Protein AF-A0A522UR89-F1 (afdb_monomer)

Nearest PDB structures (foldseek):
  9ceo-assembly1_B  TM=4.345E-01  e=8.120E-01  Caulobacter vibrioides NA1000
  9cef-assembly1_A  TM=4.297E-01  e=8.120E-01  Caulobacter vibrioides NA1000
  8vsu-assembly1_A  TM=3.751E-01  e=3.742E+00  Homo sapiens
  3beh-assembly1_D  TM=2.964E-01  e=3.072E+00  Mesorhizobium loti
  6sxc-assembly1_A  TM=3.047E-01  e=4.130E+00  Magnetococcus marinus MC-1

Foldseek 3Di:
DFLVPDDLVRLQVCQVPPVLVLLVLLVVLLVVLPDPPDDPVVNVVSVLSNLVSLQLLVCQLVNDPDDDRPRHHLLSQAPGSVQSVVQRDDDDPLCVCSNPPSCDPRVDPDPCVVVQDPVNPDRPSVVSSVVSLVRLLSSLCRGDPSNNPDSSVVSVVD

Sequence (158 aa):
MPRGKLTEEQVRAFAEEHLNYEYQMLLATAVELSNPGLVQHIKNSLLESFTIHLRALIDFIWEAQKLREDDAVASDFFSSPDKWFQVQPNFPAALEPARSRTGKEVAHLTYTRLDVTADAKRWHIVDMANALTAALVVFAKNADPACLGDALAALKKA

Mean predicted aligned error: 4.57 Å

Solvent-accessible surface area (backbone atoms only — not comparable to full-atom values): 8993 Å² total; per-residue (Å²): 110,57,58,97,71,68,50,58,66,55,46,13,53,44,26,58,54,53,56,43,48,38,54,50,48,28,51,53,30,45,57,57,70,67,46,88,84,59,53,69,69,61,47,47,54,38,50,51,52,25,40,50,30,49,37,54,53,48,33,21,68,71,50,46,97,76,74,55,62,62,58,75,43,55,40,75,37,34,101,44,50,68,63,42,70,74,66,58,74,79,86,57,76,70,45,51,58,49,73,63,37,35,57,45,73,64,75,36,97,45,79,70,64,78,74,60,47,81,75,71,67,62,75,62,53,66,60,33,53,51,57,52,49,54,50,50,28,53,46,41,64,70,37,41,78,78,23,35,36,71,76,48,49,53,36,52,79,105

Radius of gyration: 16.43 Å; Cα contacts (8 Å, |Δi|>4): 165; chains: 1; bounding box: 42×28×46 Å

Structure (mmCIF, N/CA/C/O backbone):
data_AF-A0A522UR89-F1
#
_entry.id   AF-A0A522UR89-F1
#
loop_
_atom_site.group_PDB
_atom_site.id
_atom_site.type_symbol
_atom_site.label_atom_id
_atom_site.label_alt_id
_atom_site.label_comp_id
_atom_site.label_asym_id
_atom_site.label_entity_id
_atom_site.label_seq_id
_atom_site.pdbx_PDB_ins_code
_atom_site.Cartn_x
_atom_site.Cartn_y
_atom_site.Cartn_z
_atom_site.occupancy
_atom_site.B_iso_or_equiv
_atom_site.auth_seq_id
_atom_site.auth_comp_id
_atom_site.auth_asym_id
_atom_site.auth_atom_id
_atom_site.pdbx_PDB_model_num
ATOM 1 N N . MET A 1 1 ? 4.165 8.050 18.692 1.00 60.88 1 MET A N 1
ATOM 2 C CA . MET A 1 1 ? 3.298 7.872 19.886 1.00 60.88 1 MET A CA 1
ATOM 3 C C . MET A 1 1 ? 2.906 6.405 19.943 1.00 60.88 1 MET A C 1
ATOM 5 O O . MET A 1 1 ? 2.745 5.849 18.867 1.00 60.88 1 MET A O 1
ATOM 9 N N . PRO A 1 2 ? 2.763 5.775 21.120 1.00 74.00 2 PRO A N 1
ATOM 10 C CA . PRO A 1 2 ? 2.379 4.365 21.187 1.00 74.00 2 PRO A CA 1
ATOM 11 C C . PRO A 1 2 ? 0.957 4.136 20.645 1.00 74.00 2 PRO A C 1
ATOM 13 O O . PRO A 1 2 ? 0.051 4.885 21.022 1.00 74.00 2 PRO A O 1
ATOM 16 N N . ARG A 1 3 ? 0.755 3.092 19.827 1.00 74.69 3 ARG A N 1
ATOM 17 C CA . ARG A 1 3 ? -0.524 2.711 19.185 1.00 74.69 3 ARG A CA 1
ATOM 18 C C . ARG A 1 3 ? -1.734 2.751 20.123 1.00 74.69 3 ARG A C 1
ATOM 20 O O . ARG A 1 3 ? -2.757 3.337 19.795 1.00 74.69 3 ARG A O 1
ATOM 27 N N . GLY A 1 4 ? -1.612 2.194 21.331 1.00 69.69 4 GLY A N 1
ATOM 28 C CA . GLY A 1 4 ? -2.723 2.035 22.286 1.00 69.69 4 GLY A CA 1
ATOM 29 C C . GLY A 1 4 ? -3.266 3.322 22.928 1.00 69.69 4 GLY A C 1
ATOM 30 O O . GLY A 1 4 ? -3.976 3.240 23.927 1.00 69.69 4 GLY A O 1
ATOM 31 N N . LYS A 1 5 ? -2.891 4.504 22.426 1.00 78.06 5 LYS A N 1
ATOM 32 C CA . LYS A 1 5 ? -3.315 5.812 22.955 1.00 78.06 5 LYS A CA 1
ATOM 33 C C . LYS A 1 5 ? -3.886 6.751 21.888 1.00 78.06 5 LYS A C 1
ATOM 35 O O . LYS A 1 5 ? -4.137 7.911 22.209 1.00 78.06 5 LYS A O 1
ATOM 40 N N . LEU A 1 6 ? -4.038 6.294 20.644 1.00 89.62 6 LEU A N 1
ATOM 41 C CA . LEU A 1 6 ? -4.477 7.148 19.542 1.00 89.62 6 LEU A CA 1
ATOM 42 C C . LEU A 1 6 ? -5.992 7.389 19.585 1.00 89.62 6 LEU A C 1
ATOM 44 O O . LEU A 1 6 ? -6.769 6.470 19.838 1.00 89.62 6 LEU A O 1
ATOM 48 N N . THR A 1 7 ? -6.409 8.628 19.331 1.00 93.31 7 THR A N 1
ATOM 49 C CA . THR A 1 7 ? -7.821 8.982 19.122 1.00 93.31 7 THR A CA 1
ATOM 50 C C . THR A 1 7 ? -8.227 8.761 17.664 1.00 93.31 7 THR A C 1
ATOM 52 O O . THR A 1 7 ? -7.379 8.774 16.773 1.00 93.31 7 THR A O 1
ATOM 55 N N . GLU A 1 8 ? -9.531 8.638 17.396 1.00 93.69 8 GLU A N 1
ATOM 56 C CA . GLU A 1 8 ? -10.073 8.564 16.026 1.00 93.69 8 GLU A CA 1
ATOM 57 C C . GLU A 1 8 ? -9.577 9.723 15.146 1.00 93.69 8 GLU A C 1
ATOM 59 O O . GLU A 1 8 ? -9.216 9.531 13.990 1.00 93.69 8 GLU A O 1
ATOM 64 N N . GLU A 1 9 ? -9.484 10.929 15.714 1.00 94.31 9 GLU A N 1
ATOM 65 C CA . GLU A 1 9 ? -8.978 12.111 15.018 1.00 94.31 9 GLU A CA 1
ATOM 66 C C . GLU A 1 9 ? -7.499 11.978 14.632 1.00 94.31 9 GLU A C 1
ATOM 68 O O . GLU A 1 9 ? -7.126 12.350 13.522 1.00 94.31 9 GLU A O 1
ATOM 73 N N . GLN A 1 10 ? -6.665 11.415 15.511 1.00 94.75 10 GLN A N 1
ATOM 74 C CA . GLN A 1 10 ? -5.249 11.177 15.217 1.00 94.75 10 GLN A CA 1
ATOM 75 C C . GLN A 1 10 ? -5.067 10.092 14.156 1.00 94.75 10 GLN A C 1
ATOM 77 O O . GLN A 1 10 ? -4.234 10.251 13.263 1.00 94.75 10 GLN A O 1
ATOM 82 N N . VAL A 1 11 ? -5.855 9.014 14.229 1.00 95.06 11 VAL A N 1
ATOM 83 C CA . VAL A 1 11 ? -5.848 7.952 13.212 1.00 95.06 11 VAL A CA 1
ATOM 84 C C . VAL A 1 11 ? -6.287 8.519 11.861 1.00 95.06 11 VAL A C 1
ATOM 86 O O . VAL A 1 11 ? -5.610 8.292 10.860 1.00 95.06 11 VAL A O 1
ATOM 89 N N . ARG A 1 12 ? -7.345 9.339 11.832 1.00 95.94 12 ARG A N 1
ATOM 90 C CA . ARG A 1 12 ? -7.798 10.028 10.617 1.00 95.94 12 ARG A CA 1
ATOM 91 C C . ARG A 1 12 ? -6.742 10.966 10.041 1.00 95.94 12 ARG A C 1
ATOM 93 O O . ARG A 1 12 ? -6.484 10.900 8.846 1.00 95.94 12 ARG A O 1
ATOM 100 N N . ALA A 1 13 ? -6.112 11.799 10.868 1.00 95.69 13 ALA A N 1
ATOM 101 C CA . ALA A 1 13 ? -5.059 12.705 10.409 1.00 95.69 13 ALA A CA 1
ATOM 102 C C . ALA A 1 13 ? -3.877 11.930 9.796 1.00 95.69 13 ALA A C 1
ATOM 104 O O . ALA A 1 13 ? -3.391 12.281 8.722 1.00 95.69 13 ALA A O 1
ATOM 105 N N . PHE A 1 14 ? -3.471 10.818 10.424 1.00 95.56 14 PHE A N 1
ATOM 106 C CA . PHE A 1 14 ? -2.466 9.917 9.856 1.00 95.56 14 PHE A CA 1
ATOM 107 C C . PHE A 1 14 ? -2.915 9.328 8.509 1.00 95.56 14 PHE A C 1
ATOM 109 O O . PHE A 1 14 ? -2.112 9.217 7.582 1.00 95.56 14 PHE A O 1
ATOM 116 N N . ALA A 1 15 ? -4.192 8.959 8.387 1.00 95.81 15 ALA A N 1
ATOM 117 C CA . ALA A 1 15 ? -4.765 8.416 7.161 1.00 95.81 15 ALA A CA 1
ATOM 118 C C . ALA A 1 15 ? -4.702 9.412 5.994 1.00 95.81 15 ALA A C 1
ATOM 120 O O . ALA A 1 15 ? -4.279 9.062 4.890 1.00 95.81 15 ALA A O 1
ATOM 121 N N . GLU A 1 16 ? -5.133 10.646 6.259 1.00 95.12 16 GLU A N 1
ATOM 122 C CA . GLU A 1 16 ? -5.269 11.725 5.278 1.00 95.12 16 GLU A CA 1
ATOM 123 C C . GLU A 1 16 ? -3.919 12.179 4.724 1.00 95.12 16 GLU A C 1
ATOM 125 O O . GLU A 1 16 ? -3.805 12.442 3.523 1.00 95.12 16 GLU A O 1
ATOM 130 N N . GLU A 1 17 ? -2.897 12.233 5.578 1.00 95.19 17 GLU A N 1
ATOM 131 C CA . GLU A 1 17 ? -1.561 12.671 5.186 1.00 95.19 17 GLU A CA 1
ATOM 132 C C . GLU A 1 17 ? -0.675 11.492 4.771 1.00 95.19 17 GLU A C 1
ATOM 134 O O . GLU A 1 17 ? -0.229 11.413 3.628 1.00 95.19 17 GLU A O 1
ATOM 139 N N . HIS A 1 18 ? -0.426 10.555 5.684 1.00 96.38 18 HIS A N 1
ATOM 140 C CA . HIS A 1 18 ? 0.653 9.582 5.533 1.00 96.38 18 HIS A CA 1
ATOM 141 C C . HIS A 1 18 ? 0.211 8.327 4.783 1.00 96.38 18 HIS A C 1
ATOM 143 O O . HIS A 1 18 ? 0.844 7.957 3.797 1.00 96.38 18 HIS A O 1
ATOM 149 N N . LEU A 1 19 ? -0.894 7.687 5.181 1.00 96.62 19 LEU A N 1
ATOM 150 C CA . LEU A 1 19 ? -1.356 6.475 4.488 1.00 96.62 19 LEU A CA 1
ATOM 151 C C . LEU A 1 19 ? -1.766 6.779 3.039 1.00 96.62 19 LEU A C 1
ATOM 153 O O . LEU A 1 19 ? -1.464 6.013 2.122 1.00 96.62 19 LEU A O 1
ATOM 157 N N . ASN A 1 20 ? -2.414 7.925 2.824 1.00 96.00 20 ASN A N 1
ATOM 158 C CA . ASN A 1 20 ? -2.739 8.410 1.490 1.00 96.00 20 ASN A CA 1
ATOM 159 C C . ASN A 1 20 ? -1.478 8.732 0.666 1.00 96.00 20 ASN A C 1
ATOM 161 O O . ASN A 1 20 ? -1.425 8.346 -0.500 1.00 96.00 20 ASN A O 1
ATOM 165 N N . TYR A 1 21 ? -0.450 9.363 1.248 1.00 97.06 21 TYR A N 1
ATOM 166 C CA . TYR A 1 21 ? 0.827 9.596 0.558 1.00 97.06 21 TYR A CA 1
ATOM 167 C C . TYR A 1 21 ? 1.468 8.290 0.070 1.00 97.06 21 TYR A C 1
ATOM 169 O O . TYR A 1 21 ? 1.830 8.187 -1.103 1.00 97.06 21 TYR A O 1
ATOM 177 N N . GLU A 1 22 ? 1.545 7.269 0.929 1.00 98.00 22 GLU A N 1
ATOM 178 C CA . GLU A 1 22 ? 2.098 5.959 0.560 1.00 98.00 22 GLU A CA 1
ATOM 179 C C . GLU A 1 22 ? 1.335 5.337 -0.621 1.00 98.00 22 GLU A C 1
ATOM 181 O O . GLU A 1 22 ? 1.936 4.862 -1.590 1.00 98.00 22 GLU A O 1
ATOM 186 N N . TYR A 1 23 ? -0.000 5.383 -0.582 1.00 96.56 23 TYR A N 1
ATOM 187 C CA . TYR A 1 23 ? -0.842 4.862 -1.660 1.00 96.56 23 TYR A CA 1
ATOM 188 C C . TYR A 1 23 ? -0.688 5.651 -2.969 1.00 96.56 23 TYR A C 1
ATOM 190 O O . TYR A 1 23 ? -0.577 5.059 -4.047 1.00 96.56 23 TYR A O 1
ATOM 198 N N . GLN A 1 24 ? -0.634 6.982 -2.894 1.00 96.62 24 GLN A N 1
ATOM 199 C CA . GLN A 1 24 ? -0.423 7.836 -4.063 1.00 96.62 24 GLN A CA 1
ATOM 200 C C . GLN A 1 24 ? 0.935 7.570 -4.711 1.00 96.62 24 GLN A C 1
ATOM 202 O O . GLN A 1 24 ? 1.009 7.410 -5.932 1.00 96.62 24 GLN A O 1
ATOM 207 N N . MET A 1 25 ? 1.996 7.466 -3.910 1.00 98.06 25 MET A N 1
ATOM 208 C CA . MET A 1 25 ? 3.338 7.197 -4.416 1.00 98.06 25 MET A CA 1
ATOM 209 C C . MET A 1 25 ? 3.453 5.807 -5.044 1.00 98.06 25 MET A C 1
ATOM 211 O O . MET A 1 25 ? 4.080 5.669 -6.099 1.00 98.06 25 MET A O 1
ATOM 215 N N . LEU A 1 26 ? 2.803 4.790 -4.467 1.00 97.00 26 LEU A N 1
ATOM 216 C CA . LEU A 1 26 ? 2.707 3.460 -5.074 1.00 97.00 26 LEU A CA 1
ATOM 217 C C . LEU A 1 26 ? 2.106 3.533 -6.486 1.00 97.00 26 LEU A C 1
ATOM 219 O O . LEU A 1 26 ? 2.688 3.003 -7.433 1.00 97.00 26 LEU A O 1
ATOM 223 N N . LEU A 1 27 ? 0.945 4.178 -6.636 1.00 96.56 27 LEU A N 1
ATOM 224 C CA . LEU A 1 27 ? 0.260 4.247 -7.928 1.00 96.56 27 LEU A CA 1
ATOM 225 C C . LEU A 1 27 ? 1.018 5.102 -8.942 1.00 96.56 27 LEU A C 1
ATOM 227 O O . LEU A 1 27 ? 1.178 4.683 -10.088 1.00 96.56 27 LEU A O 1
ATOM 231 N N . ALA A 1 28 ? 1.505 6.273 -8.532 1.00 97.38 28 ALA A N 1
ATOM 232 C CA . ALA A 1 28 ? 2.243 7.172 -9.412 1.00 97.38 28 ALA A CA 1
ATOM 233 C C . ALA A 1 28 ? 3.494 6.483 -9.972 1.00 97.38 28 ALA A C 1
ATOM 235 O O . ALA A 1 28 ? 3.709 6.462 -11.183 1.00 97.38 28 ALA A O 1
ATOM 236 N N . THR A 1 29 ? 4.281 5.832 -9.111 1.00 97.94 29 THR A N 1
ATOM 237 C CA . THR A 1 29 ? 5.482 5.112 -9.555 1.00 97.94 29 THR A CA 1
ATOM 238 C C . THR A 1 29 ? 5.151 3.891 -10.411 1.00 97.94 29 THR A C 1
ATOM 240 O O . THR A 1 29 ? 5.870 3.630 -11.374 1.00 97.94 29 THR A O 1
ATOM 243 N N . ALA A 1 30 ? 4.049 3.178 -10.146 1.00 96.94 30 ALA A N 1
ATOM 244 C CA . ALA A 1 30 ? 3.594 2.078 -11.000 1.00 96.94 30 ALA A CA 1
ATOM 245 C C . ALA A 1 30 ? 3.224 2.541 -12.420 1.00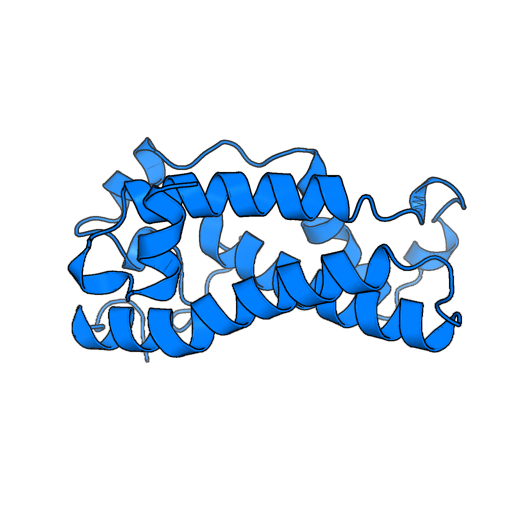 96.94 30 ALA A C 1
ATOM 247 O O . ALA A 1 30 ? 3.581 1.886 -13.408 1.00 96.94 30 ALA A O 1
ATOM 248 N N . VAL A 1 31 ? 2.532 3.680 -12.526 1.00 96.69 31 VAL A N 1
ATOM 249 C CA . VAL A 1 31 ? 2.178 4.303 -13.809 1.00 96.69 31 VAL A CA 1
ATOM 250 C 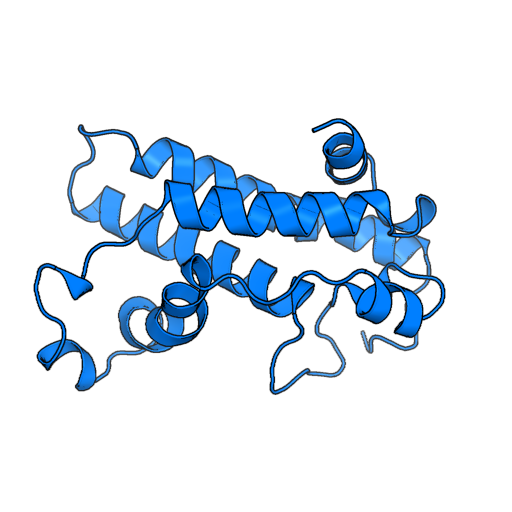C . VAL A 1 31 ? 3.439 4.723 -14.558 1.00 96.69 31 VAL A C 1
ATOM 252 O O . VAL A 1 31 ? 3.622 4.321 -15.707 1.00 96.69 31 VAL A O 1
ATOM 255 N N . GLU A 1 32 ? 4.349 5.446 -13.904 1.00 97.12 32 GLU A N 1
ATOM 256 C CA . GLU A 1 32 ? 5.593 5.895 -14.538 1.00 97.12 32 GLU A CA 1
ATOM 257 C C . GLU A 1 32 ? 6.471 4.718 -14.982 1.00 97.12 32 GLU A C 1
ATOM 259 O O . GLU A 1 32 ? 6.985 4.715 -16.099 1.00 97.12 32 GLU A O 1
ATOM 264 N N . LEU A 1 33 ? 6.584 3.655 -14.178 1.00 95.69 33 LEU A N 1
ATOM 265 C CA . LEU A 1 33 ? 7.332 2.440 -14.539 1.00 95.69 33 LEU A CA 1
ATOM 266 C C . LEU A 1 33 ? 6.772 1.705 -15.764 1.00 95.69 33 LEU A C 1
ATOM 268 O O . LEU A 1 33 ? 7.485 0.892 -16.361 1.00 95.69 33 LEU A O 1
ATOM 272 N N . SER A 1 34 ? 5.525 1.986 -16.147 1.00 92.56 34 SER A N 1
ATOM 273 C CA . SER A 1 34 ? 4.905 1.442 -17.357 1.00 92.56 34 SER A CA 1
ATOM 274 C C . SER A 1 34 ? 5.341 2.185 -18.628 1.00 92.56 34 SER A C 1
ATOM 276 O O . SER A 1 34 ? 5.065 1.718 -19.734 1.00 92.56 34 SER A O 1
ATOM 278 N N . ASN A 1 35 ? 6.049 3.314 -18.501 1.00 93.62 35 ASN A N 1
ATOM 279 C CA . ASN A 1 35 ? 6.578 4.073 -19.628 1.00 93.62 35 ASN A CA 1
ATOM 280 C C . ASN A 1 35 ? 7.805 3.364 -20.248 1.00 93.62 35 ASN A C 1
ATOM 282 O O . ASN A 1 35 ? 8.857 3.260 -19.606 1.00 93.62 35 ASN A O 1
ATOM 286 N N . PRO A 1 36 ? 7.734 2.915 -21.518 1.00 90.62 36 PRO A N 1
ATOM 287 C CA . PRO A 1 36 ? 8.841 2.212 -22.165 1.00 90.62 36 PRO A CA 1
ATOM 288 C C . PRO A 1 36 ? 10.039 3.121 -22.491 1.00 90.62 36 PRO A C 1
ATOM 290 O O . PRO A 1 36 ? 11.121 2.612 -22.773 1.00 90.62 36 PRO A O 1
ATOM 293 N N . GLY A 1 37 ? 9.868 4.448 -22.462 1.00 94.44 37 GLY A N 1
ATOM 294 C CA . GLY A 1 37 ? 10.907 5.427 -22.794 1.00 94.44 37 GLY A CA 1
ATOM 295 C C . GLY A 1 37 ? 11.857 5.777 -21.645 1.00 94.44 37 GLY A C 1
ATOM 296 O O . GLY A 1 37 ? 12.730 6.627 -21.820 1.00 94.44 37 GLY A O 1
ATOM 297 N N . LEU A 1 38 ? 11.698 5.166 -20.468 1.00 94.19 38 LEU A N 1
ATOM 298 C CA . LEU A 1 38 ? 12.530 5.481 -19.310 1.00 94.19 38 LEU A CA 1
ATOM 299 C C . LEU A 1 38 ? 13.982 5.041 -19.507 1.00 94.19 38 LEU A C 1
ATOM 301 O O . LEU A 1 38 ? 14.286 3.867 -19.727 1.00 94.19 38 LEU A O 1
ATOM 305 N N . VAL A 1 39 ? 14.900 5.985 -19.317 1.00 95.75 39 VAL A N 1
ATOM 306 C CA . VAL A 1 39 ? 16.326 5.675 -19.189 1.00 95.75 39 VAL A CA 1
ATOM 307 C C . VAL A 1 39 ? 16.585 4.887 -17.901 1.00 95.75 39 VAL A C 1
ATOM 309 O O . VAL A 1 39 ? 15.907 5.065 -16.886 1.00 95.75 39 VAL A O 1
ATOM 312 N N . GLN A 1 40 ? 17.592 4.012 -17.926 1.00 92.31 40 GLN A N 1
ATOM 313 C CA . GLN A 1 40 ? 17.768 2.976 -16.902 1.00 92.31 40 GLN A CA 1
ATOM 314 C C . GLN A 1 40 ? 17.885 3.508 -15.464 1.00 92.31 40 GLN A C 1
ATOM 316 O O . GLN A 1 40 ? 17.337 2.898 -14.552 1.00 92.31 40 GLN A O 1
ATOM 321 N N . HIS A 1 41 ? 18.583 4.624 -15.238 1.00 94.25 41 HIS A N 1
ATOM 322 C CA . HIS A 1 41 ? 18.748 5.164 -13.884 1.00 94.25 41 HIS A CA 1
ATOM 323 C C . HIS A 1 41 ? 17.433 5.723 -13.324 1.00 94.25 41 HIS A C 1
ATOM 325 O O . HIS A 1 41 ? 17.132 5.474 -12.165 1.00 94.25 41 HIS A O 1
ATOM 331 N N . ILE A 1 42 ? 16.605 6.371 -14.153 1.00 97.00 42 ILE A N 1
ATOM 332 C CA . ILE A 1 42 ? 15.267 6.823 -13.746 1.00 97.00 42 ILE A CA 1
ATOM 333 C C . ILE A 1 42 ? 14.370 5.623 -13.449 1.00 97.00 42 ILE A C 1
ATOM 335 O O . ILE A 1 42 ? 13.689 5.600 -12.428 1.00 97.00 42 ILE A O 1
ATOM 339 N N . LYS A 1 43 ? 14.423 4.584 -14.293 1.00 94.31 43 LYS A N 1
ATOM 340 C CA . LYS A 1 43 ? 13.701 3.331 -14.040 1.00 94.31 43 LYS A CA 1
ATOM 341 C C . LYS A 1 43 ? 14.091 2.709 -12.696 1.00 94.31 43 LYS A C 1
ATOM 343 O O . LYS A 1 43 ? 13.217 2.244 -11.973 1.00 94.31 43 LYS A O 1
ATOM 348 N N . ASN A 1 44 ? 15.381 2.711 -12.359 1.00 93.00 44 ASN A N 1
ATOM 349 C CA . ASN A 1 44 ? 15.854 2.212 -11.069 1.00 93.00 44 ASN A CA 1
ATOM 350 C C . ASN A 1 44 ? 15.322 3.069 -9.915 1.00 93.00 44 ASN A C 1
ATOM 352 O O . ASN A 1 44 ? 14.729 2.513 -9.001 1.00 93.00 44 ASN A O 1
ATOM 356 N N . SER A 1 45 ? 15.435 4.399 -9.986 1.00 95.62 45 SER A N 1
ATOM 357 C CA . SER A 1 45 ? 14.921 5.293 -8.937 1.00 95.62 45 SER A CA 1
ATOM 358 C C . SER A 1 45 ? 13.413 5.136 -8.708 1.00 95.62 45 SER A C 1
ATOM 360 O O . SER A 1 45 ? 12.958 5.104 -7.566 1.00 95.62 45 SER A O 1
ATOM 362 N N . LEU A 1 46 ? 12.631 4.976 -9.779 1.00 97.19 46 LEU A N 1
ATOM 363 C CA . LEU A 1 46 ? 11.195 4.708 -9.674 1.00 97.19 46 LEU A CA 1
ATOM 364 C C . LEU A 1 46 ? 10.911 3.340 -9.050 1.00 97.19 46 LEU A C 1
ATOM 366 O O . LEU A 1 46 ? 10.003 3.227 -8.234 1.00 97.19 46 LEU A O 1
ATOM 370 N N . LEU A 1 47 ? 11.684 2.308 -9.401 1.00 94.50 47 LEU A N 1
ATOM 371 C CA . LEU A 1 47 ? 11.548 0.978 -8.806 1.00 94.50 47 LEU A CA 1
ATOM 372 C C . LEU A 1 47 ? 11.890 0.991 -7.310 1.00 94.50 47 LEU A C 1
ATOM 374 O O . LEU A 1 47 ? 11.199 0.360 -6.511 1.00 94.50 47 LEU A O 1
ATOM 378 N N . GLU A 1 48 ? 12.936 1.716 -6.922 1.00 93.88 48 GLU A N 1
ATOM 379 C CA . GLU A 1 48 ? 13.315 1.901 -5.521 1.00 93.88 48 GLU A CA 1
ATOM 380 C C . GLU A 1 48 ? 12.178 2.569 -4.740 1.00 93.88 48 GLU A C 1
ATOM 382 O O . GLU A 1 48 ? 11.734 2.026 -3.731 1.00 93.88 48 GLU A O 1
ATOM 387 N N . SER A 1 49 ? 11.629 3.676 -5.251 1.00 96.56 49 SER A N 1
ATOM 388 C CA . SER A 1 49 ? 10.480 4.343 -4.628 1.00 96.56 49 SER A CA 1
ATOM 389 C C . SER A 1 49 ? 9.250 3.427 -4.574 1.00 96.56 49 SER A C 1
ATOM 391 O O . SER A 1 49 ? 8.708 3.206 -3.492 1.00 96.56 49 SER A O 1
ATOM 393 N N . PHE A 1 50 ? 8.865 2.802 -5.693 1.00 96.88 50 PHE A N 1
ATOM 394 C CA . PHE A 1 50 ? 7.735 1.869 -5.762 1.00 96.88 50 PHE A CA 1
ATOM 395 C C . PHE A 1 50 ? 7.834 0.770 -4.701 1.00 96.88 50 PHE A C 1
ATOM 397 O O . PHE A 1 50 ? 6.882 0.511 -3.969 1.00 96.88 50 PHE A O 1
ATOM 404 N N . THR A 1 51 ? 8.996 0.124 -4.595 1.00 94.94 51 THR A N 1
ATOM 405 C CA . THR A 1 51 ? 9.186 -1.009 -3.682 1.00 94.94 51 THR A CA 1
ATOM 406 C C . THR A 1 51 ? 9.224 -0.605 -2.210 1.00 94.94 51 THR A C 1
ATOM 408 O O . THR A 1 51 ? 8.828 -1.418 -1.370 1.00 94.94 51 THR A O 1
ATOM 411 N N . ILE A 1 52 ? 9.644 0.624 -1.888 1.00 94.31 52 ILE A N 1
ATOM 412 C CA . ILE A 1 52 ? 9.565 1.184 -0.530 1.00 94.31 52 ILE A CA 1
ATOM 413 C C . ILE A 1 52 ? 8.100 1.379 -0.124 1.00 94.31 52 ILE A C 1
ATOM 415 O O . ILE A 1 52 ? 7.684 0.823 0.893 1.00 94.31 52 ILE A O 1
ATOM 419 N N . HIS A 1 53 ? 7.308 2.075 -0.945 1.00 96.81 53 HIS A N 1
ATOM 420 C CA . HIS A 1 53 ? 5.892 2.343 -0.653 1.00 96.81 53 HIS A CA 1
ATOM 421 C C . HIS A 1 53 ? 5.056 1.055 -0.639 1.00 96.81 53 HIS A C 1
ATOM 423 O O . HIS A 1 53 ? 4.254 0.823 0.266 1.00 96.81 53 HIS A O 1
ATOM 429 N N . LEU A 1 54 ? 5.314 0.144 -1.584 1.00 96.44 54 LEU A N 1
ATOM 430 C CA . LEU A 1 54 ? 4.715 -1.192 -1.604 1.00 96.44 54 LEU A CA 1
ATOM 431 C C . LEU A 1 54 ? 4.999 -1.955 -0.308 1.00 96.44 54 LEU A C 1
ATOM 433 O O . LEU A 1 54 ? 4.103 -2.591 0.244 1.00 96.44 54 LEU A O 1
ATOM 437 N N . ARG A 1 55 ? 6.239 -1.898 0.192 1.00 94.12 55 ARG A N 1
ATOM 438 C CA . ARG A 1 55 ? 6.616 -2.591 1.423 1.00 94.12 55 ARG A CA 1
ATOM 439 C C . ARG A 1 55 ? 5.952 -1.977 2.656 1.00 94.12 55 ARG A C 1
ATOM 441 O O . ARG A 1 55 ? 5.453 -2.738 3.481 1.00 94.12 55 ARG A O 1
ATOM 448 N N . ALA A 1 56 ? 5.921 -0.650 2.762 1.00 94.62 56 ALA A N 1
ATOM 449 C CA . ALA A 1 56 ? 5.255 0.044 3.864 1.00 94.62 56 ALA A CA 1
ATOM 450 C C . ALA A 1 56 ? 3.768 -0.339 3.945 1.00 94.62 56 ALA A C 1
ATOM 452 O O . ALA A 1 56 ? 3.279 -0.736 5.000 1.00 94.62 56 ALA A O 1
ATOM 453 N N . LEU A 1 57 ? 3.073 -0.329 2.805 1.00 97.00 57 LEU A N 1
ATOM 454 C CA . LEU A 1 57 ? 1.659 -0.702 2.724 1.00 97.00 57 LEU A CA 1
ATOM 455 C C . LEU A 1 57 ? 1.416 -2.199 2.980 1.00 97.00 57 LEU A C 1
ATOM 457 O O . LEU A 1 57 ? 0.414 -2.558 3.594 1.00 97.00 57 LEU A O 1
ATOM 461 N N . ILE A 1 58 ? 2.329 -3.084 2.560 1.00 96.25 58 ILE A N 1
ATOM 462 C CA . ILE A 1 58 ? 2.273 -4.511 2.919 1.00 96.25 58 ILE A CA 1
ATOM 463 C C . ILE A 1 58 ? 2.348 -4.690 4.438 1.00 96.25 58 ILE A C 1
ATOM 465 O O . ILE A 1 58 ? 1.521 -5.399 5.014 1.00 96.25 58 ILE A O 1
ATOM 469 N N . ASP A 1 59 ? 3.333 -4.060 5.078 1.00 94.50 59 ASP A N 1
ATOM 470 C CA . ASP A 1 59 ? 3.541 -4.189 6.519 1.00 94.50 59 ASP A CA 1
ATOM 471 C C . ASP A 1 59 ? 2.389 -3.530 7.309 1.00 94.50 59 ASP A C 1
ATOM 473 O O . ASP A 1 59 ? 2.033 -4.021 8.377 1.00 94.50 59 ASP A O 1
ATOM 477 N N . PHE A 1 60 ? 1.734 -2.503 6.753 1.00 96.31 60 PHE A N 1
ATOM 478 C CA . PHE A 1 60 ? 0.505 -1.915 7.296 1.00 96.31 60 PHE A CA 1
ATOM 479 C C . PHE A 1 60 ? -0.701 -2.873 7.230 1.00 96.31 60 PHE A C 1
ATOM 481 O O . PHE A 1 60 ? -1.392 -3.066 8.232 1.00 96.31 60 PHE A O 1
ATOM 488 N N . ILE A 1 61 ? -0.968 -3.480 6.064 1.00 97.19 61 ILE A N 1
ATOM 489 C CA . ILE A 1 61 ? -2.154 -4.330 5.833 1.00 97.19 61 ILE A CA 1
ATOM 490 C C . ILE A 1 61 ? -2.049 -5.672 6.561 1.00 97.19 61 ILE A C 1
ATOM 492 O O . ILE A 1 61 ? -3.031 -6.111 7.167 1.00 97.19 61 ILE A O 1
ATOM 496 N N . TRP A 1 62 ? -0.892 -6.336 6.485 1.00 95.12 62 TRP A N 1
ATOM 497 C CA . TRP A 1 62 ? -0.691 -7.700 7.004 1.00 95.12 62 TRP A CA 1
ATOM 498 C C . TRP A 1 62 ? 0.097 -7.775 8.308 1.00 95.12 62 TRP A C 1
ATOM 500 O O . TRP A 1 62 ? 0.408 -8.877 8.753 1.00 95.12 62 TRP A O 1
ATOM 510 N N . GLU A 1 63 ? 0.376 -6.621 8.910 1.00 88.81 63 GLU A N 1
ATOM 511 C CA . GLU A 1 63 ? 1.224 -6.447 10.087 1.00 88.81 63 GLU A CA 1
ATOM 512 C C . GLU A 1 63 ? 2.667 -6.950 9.870 1.00 88.81 63 GLU A C 1
ATOM 514 O O . GLU A 1 63 ? 2.960 -8.049 9.374 1.00 88.81 63 GLU A O 1
ATOM 519 N N . ALA A 1 64 ? 3.639 -6.120 10.247 1.00 79.25 64 ALA A N 1
ATOM 520 C CA . ALA A 1 64 ? 5.031 -6.539 10.235 1.00 79.25 64 ALA A CA 1
ATOM 521 C C . ALA A 1 64 ? 5.243 -7.708 11.215 1.00 79.25 64 ALA A C 1
ATOM 523 O O . ALA A 1 64 ? 4.706 -7.723 12.319 1.00 79.25 64 ALA A O 1
ATOM 524 N N . GLN A 1 65 ? 6.126 -8.655 10.867 1.00 75.38 65 GLN A N 1
ATOM 525 C CA . GLN A 1 65 ? 6.498 -9.754 11.780 1.00 75.38 65 GLN A CA 1
ATOM 526 C C . GLN A 1 65 ? 7.048 -9.252 13.125 1.00 75.38 65 GLN A C 1
ATOM 528 O O . GLN A 1 65 ? 6.976 -9.951 14.132 1.00 75.38 65 GLN A O 1
ATOM 533 N N . LYS A 1 66 ? 7.659 -8.063 13.119 1.00 83.44 66 LYS A N 1
ATOM 534 C CA . LYS A 1 66 ? 8.186 -7.379 14.298 1.00 83.44 66 LYS A CA 1
ATOM 535 C C . LYS A 1 66 ? 7.621 -5.974 14.331 1.00 83.44 66 LYS A C 1
ATOM 537 O O . LYS A 1 66 ? 8.263 -5.041 13.859 1.00 83.44 66 LYS A O 1
ATOM 542 N N . LEU A 1 67 ? 6.420 -5.875 14.865 1.00 85.31 67 LEU A N 1
ATOM 543 C CA . LEU A 1 67 ? 5.750 -4.611 15.072 1.00 85.31 67 LEU A CA 1
ATOM 544 C C . LEU A 1 67 ? 6.410 -3.822 16.213 1.00 85.31 67 LEU A C 1
ATOM 546 O O . LEU A 1 67 ? 6.689 -4.381 17.279 1.00 85.31 67 LEU A O 1
ATOM 550 N N . ARG A 1 68 ? 6.648 -2.530 15.993 1.00 88.44 68 ARG A N 1
ATOM 551 C CA . ARG A 1 68 ? 7.068 -1.577 17.028 1.00 88.44 68 ARG A CA 1
ATOM 552 C C . ARG A 1 68 ? 5.860 -0.851 17.609 1.00 88.44 68 ARG A C 1
ATOM 554 O O . ARG A 1 68 ? 4.801 -0.784 16.997 1.00 88.44 68 ARG A O 1
ATOM 561 N N . GLU A 1 69 ? 6.014 -0.298 18.810 1.00 88.06 69 GLU A N 1
ATOM 562 C CA . GLU A 1 69 ? 4.911 0.375 19.512 1.00 88.06 69 GLU A CA 1
ATOM 563 C C . GLU A 1 69 ? 4.359 1.595 18.762 1.00 88.06 69 GLU A C 1
ATOM 565 O O . GLU A 1 69 ? 3.226 1.999 19.016 1.00 88.06 69 GLU A O 1
ATOM 570 N N . ASP A 1 70 ? 5.153 2.191 17.875 1.00 89.38 70 ASP A N 1
ATOM 571 C CA . ASP A 1 70 ? 4.845 3.388 17.096 1.00 89.38 70 ASP A CA 1
ATOM 572 C C . ASP A 1 70 ? 4.545 3.119 15.612 1.00 89.38 70 ASP A C 1
ATOM 574 O O . ASP A 1 70 ? 4.283 4.070 14.876 1.00 89.38 70 ASP A O 1
ATOM 578 N N . ASP A 1 71 ? 4.538 1.856 15.180 1.00 92.62 71 ASP A N 1
ATOM 579 C CA . ASP A 1 71 ? 4.147 1.481 13.821 1.00 92.62 71 ASP A CA 1
ATOM 580 C C . ASP A 1 71 ? 2.620 1.563 13.675 1.00 92.62 71 ASP A C 1
ATOM 582 O O . ASP A 1 71 ? 1.890 1.030 14.508 1.00 92.62 71 ASP A O 1
ATOM 586 N N . ALA A 1 72 ? 2.126 2.180 12.601 1.00 93.94 72 ALA A N 1
ATOM 587 C CA . ALA A 1 72 ? 0.705 2.148 12.260 1.00 93.94 72 ALA A CA 1
ATOM 588 C C . ALA A 1 72 ? 0.349 0.838 11.545 1.00 93.94 72 ALA A C 1
ATOM 590 O O . ALA A 1 72 ? 1.081 0.397 10.653 1.00 93.94 72 ALA A O 1
ATOM 591 N N . VAL A 1 73 ? -0.797 0.245 11.881 1.00 95.31 73 VAL A N 1
ATOM 592 C CA . VAL A 1 73 ? -1.323 -0.944 11.189 1.00 95.31 73 VAL A CA 1
ATOM 593 C C . VAL A 1 73 ? -2.803 -0.809 10.873 1.00 95.31 73 VAL A C 1
ATOM 595 O O . VAL A 1 73 ? -3.528 -0.031 11.492 1.00 95.31 73 VAL A O 1
ATOM 598 N N . ALA A 1 74 ? -3.279 -1.619 9.931 1.00 96.12 74 ALA A N 1
ATOM 599 C CA . ALA A 1 74 ? -4.675 -1.617 9.523 1.00 96.12 74 ALA A CA 1
ATOM 600 C C . ALA A 1 74 ? -5.646 -1.850 10.694 1.00 96.12 74 ALA A C 1
ATOM 602 O O . ALA A 1 74 ? -6.706 -1.232 10.720 1.00 96.12 74 ALA A O 1
ATOM 603 N N . SER A 1 75 ? -5.282 -2.664 11.693 1.00 95.00 75 SER A N 1
ATOM 604 C CA . SER A 1 75 ? -6.130 -2.925 12.864 1.00 95.00 75 SER A CA 1
ATOM 605 C C . SER A 1 75 ? -6.396 -1.687 13.739 1.00 95.00 75 SER A C 1
ATOM 607 O O . SER A 1 75 ? -7.375 -1.690 14.483 1.00 95.00 75 SER A O 1
ATOM 609 N N . ASP A 1 76 ? -5.616 -0.605 13.603 1.00 94.12 76 ASP A N 1
ATOM 610 C CA . ASP A 1 76 ? -5.828 0.661 14.331 1.00 94.12 76 ASP A CA 1
ATOM 611 C C . ASP A 1 76 ? -7.023 1.476 13.811 1.00 94.12 76 ASP A C 1
ATOM 613 O O . ASP A 1 76 ? -7.490 2.400 14.471 1.00 94.12 76 ASP A O 1
ATOM 617 N N . PHE A 1 77 ? -7.538 1.128 12.632 1.00 95.12 77 PHE A N 1
ATOM 618 C CA . PHE A 1 77 ? -8.651 1.813 11.968 1.00 95.12 77 PHE A CA 1
ATOM 619 C C . PHE A 1 77 ? -10.004 1.154 12.243 1.00 95.12 77 PHE A C 1
ATOM 621 O O . PHE A 1 77 ? -10.997 1.458 11.578 1.00 95.12 77 PHE A O 1
ATOM 628 N N . PHE A 1 78 ? -10.036 0.214 13.184 1.00 94.50 78 PHE A N 1
ATOM 629 C CA . PHE A 1 78 ? -11.219 -0.545 13.544 1.00 94.50 78 PHE A CA 1
ATOM 630 C C . PHE A 1 78 ? -11.479 -0.407 15.037 1.00 94.50 78 PHE A C 1
ATOM 632 O O . PHE A 1 78 ? -10.565 -0.480 15.856 1.00 94.50 78 PHE A O 1
ATOM 639 N N . SER A 1 79 ? -12.757 -0.354 15.400 1.00 90.31 79 SER A N 1
ATOM 640 C CA . SER A 1 79 ? -13.205 -0.249 16.789 1.00 90.31 79 SER A CA 1
ATOM 641 C C . SER A 1 79 ? -12.731 -1.416 17.666 1.00 90.31 79 SER A C 1
ATOM 643 O O . SER A 1 79 ? -12.816 -1.363 18.889 1.00 90.31 79 SER A O 1
ATOM 645 N N . SER A 1 80 ? -12.335 -2.522 17.036 1.00 89.69 80 SER A N 1
ATOM 646 C CA . SER A 1 80 ? -11.672 -3.663 17.652 1.00 89.69 80 SER A CA 1
ATOM 647 C C . SER A 1 80 ? -10.722 -4.293 16.627 1.00 89.69 80 SER A C 1
ATOM 649 O O . SER A 1 80 ? -11.163 -4.537 15.498 1.00 89.69 80 SER A O 1
ATOM 651 N N . PRO A 1 81 ? -9.470 -4.619 17.006 1.00 87.12 81 PRO A N 1
ATOM 652 C CA . PRO A 1 81 ? -8.508 -5.272 16.115 1.00 87.12 81 PRO A CA 1
ATOM 653 C C . PRO A 1 81 ? -9.031 -6.566 15.477 1.00 87.12 81 PRO A C 1
ATOM 655 O O . PRO A 1 81 ? -8.782 -6.819 14.300 1.00 87.12 81 PRO A O 1
ATOM 658 N N . ASP A 1 82 ? -9.830 -7.345 16.214 1.00 92.19 82 ASP A N 1
ATOM 659 C CA . ASP A 1 82 ? -10.389 -8.621 15.747 1.00 92.19 82 ASP A CA 1
ATOM 660 C C . ASP A 1 82 ? -11.264 -8.465 14.499 1.00 92.19 82 ASP A C 1
ATOM 662 O O . ASP A 1 82 ? -11.320 -9.369 13.663 1.00 92.19 82 ASP A O 1
ATOM 666 N N . LYS A 1 83 ? -11.923 -7.310 14.334 1.00 94.00 83 LYS A N 1
ATOM 667 C CA . LYS A 1 83 ? -12.743 -7.039 13.147 1.00 94.00 83 LYS A CA 1
ATOM 668 C C . LYS A 1 83 ? -11.903 -7.021 11.878 1.00 94.00 83 LYS A C 1
ATOM 670 O O . LYS A 1 83 ? -12.361 -7.529 10.858 1.00 94.00 83 LYS A O 1
ATOM 675 N N . TRP A 1 84 ? -10.692 -6.464 11.937 1.00 95.38 84 TRP A N 1
ATOM 676 C CA . TRP A 1 84 ? -9.804 -6.454 10.782 1.00 95.38 84 TRP A CA 1
ATOM 677 C C . TRP A 1 84 ? -9.381 -7.873 10.415 1.00 95.38 84 TRP A C 1
ATOM 679 O O . TRP A 1 84 ? -9.555 -8.282 9.271 1.00 95.38 84 TRP A O 1
ATOM 689 N N . PHE A 1 85 ? -8.921 -8.662 11.386 1.00 94.50 85 PHE A N 1
ATOM 690 C CA . PHE A 1 85 ? -8.446 -10.027 11.136 1.00 94.50 85 PHE A CA 1
ATOM 691 C C . PHE A 1 85 ? -9.523 -10.970 10.574 1.00 94.50 85 PHE A C 1
ATOM 693 O O . PHE A 1 85 ? -9.191 -11.935 9.893 1.00 94.50 85 PHE A O 1
ATOM 700 N N . GLN A 1 86 ? -10.809 -10.690 10.806 1.00 95.88 86 GLN A N 1
ATOM 701 C CA . GLN A 1 86 ? -11.918 -11.461 10.226 1.00 95.88 86 GLN A CA 1
ATOM 702 C C . GLN A 1 86 ? -12.141 -11.199 8.731 1.00 95.88 86 GLN A C 1
ATOM 704 O O . GLN A 1 86 ? -12.630 -12.080 8.025 1.00 95.88 86 GLN A O 1
ATOM 709 N N . VAL A 1 87 ? -11.822 -9.994 8.252 1.00 96.62 87 VAL A N 1
ATOM 710 C CA . VAL A 1 87 ? -12.032 -9.583 6.850 1.00 96.62 87 VAL A CA 1
ATOM 711 C C . VAL A 1 87 ? -10.727 -9.432 6.072 1.00 96.62 87 VAL A C 1
ATOM 713 O O . VAL A 1 87 ? -10.762 -9.245 4.855 1.00 96.62 87 VAL A O 1
ATOM 716 N N . GLN A 1 88 ? -9.582 -9.498 6.756 1.00 96.50 88 GLN A N 1
ATOM 717 C CA . GLN A 1 88 ? -8.260 -9.372 6.161 1.00 96.50 88 GLN A CA 1
ATOM 718 C C . GLN A 1 88 ? -8.080 -10.440 5.069 1.00 96.50 88 GLN A C 1
ATOM 720 O O . GLN A 1 88 ? -8.241 -11.635 5.333 1.00 96.50 88 GLN A O 1
ATOM 725 N N . PRO A 1 89 ? -7.734 -10.047 3.832 1.00 95.94 89 PRO A N 1
ATOM 726 C CA . PRO A 1 89 ? -7.502 -11.008 2.767 1.00 95.94 89 PRO A CA 1
ATOM 727 C C . PRO A 1 89 ? -6.220 -11.808 3.023 1.00 95.94 89 PRO A C 1
ATOM 729 O O . PRO A 1 89 ? -5.249 -11.299 3.587 1.00 95.94 89 PRO A O 1
ATOM 732 N N . ASN A 1 90 ? -6.181 -13.043 2.518 1.00 95.81 90 ASN A N 1
ATOM 733 C CA . ASN A 1 90 ? -4.951 -13.834 2.485 1.00 95.81 90 ASN A CA 1
ATOM 734 C C . ASN A 1 90 ? -3.830 -13.075 1.761 1.00 95.81 90 ASN A C 1
ATOM 736 O O . ASN A 1 90 ? -4.084 -12.365 0.786 1.00 95.81 90 ASN A O 1
ATOM 740 N N . PHE A 1 91 ? -2.588 -13.271 2.211 1.00 95.19 91 PHE A N 1
ATOM 741 C CA . PHE A 1 91 ? -1.423 -12.636 1.600 1.00 95.19 91 PHE A CA 1
ATOM 742 C C . PHE A 1 91 ? -1.267 -13.073 0.126 1.00 95.19 91 PHE A C 1
ATOM 744 O O . PHE A 1 91 ? -1.107 -14.270 -0.138 1.00 95.19 91 PHE A O 1
ATOM 751 N N . PRO A 1 92 ? -1.319 -12.151 -0.854 1.00 94.50 92 PRO A N 1
ATOM 752 C CA . PRO A 1 92 ? -1.225 -12.510 -2.264 1.00 94.50 92 PRO A CA 1
ATOM 753 C C . PRO A 1 92 ? 0.185 -12.972 -2.644 1.00 94.50 92 PRO A C 1
ATOM 755 O O . PRO A 1 92 ? 1.164 -12.273 -2.389 1.00 94.50 92 PRO A O 1
ATOM 758 N N . ALA A 1 93 ? 0.292 -14.084 -3.378 1.00 91.50 93 ALA A N 1
ATOM 759 C CA . ALA A 1 93 ? 1.578 -14.598 -3.868 1.00 91.50 93 ALA A CA 1
ATOM 760 C C . ALA A 1 93 ? 2.353 -13.577 -4.727 1.00 91.50 93 ALA A C 1
ATOM 762 O O . ALA A 1 93 ? 3.582 -13.563 -4.722 1.00 91.50 93 ALA A O 1
ATOM 763 N N . ALA A 1 94 ? 1.643 -12.676 -5.417 1.00 91.50 94 ALA A N 1
ATOM 764 C CA . ALA A 1 94 ? 2.243 -11.592 -6.195 1.00 91.50 94 ALA A CA 1
ATOM 765 C C . ALA A 1 94 ? 3.087 -10.622 -5.342 1.00 91.50 94 ALA A C 1
ATOM 767 O O . ALA A 1 94 ? 3.989 -9.980 -5.877 1.00 91.50 94 ALA A O 1
ATOM 768 N N . LEU A 1 95 ? 2.827 -10.523 -4.032 1.00 93.31 95 LEU A N 1
ATOM 769 C CA . LEU A 1 95 ? 3.505 -9.601 -3.112 1.00 93.31 95 LEU A CA 1
ATOM 770 C C . LEU A 1 95 ? 4.694 -10.231 -2.367 1.00 93.31 95 LEU A C 1
ATOM 772 O O . LEU A 1 95 ? 5.493 -9.508 -1.766 1.00 93.31 95 LEU A O 1
ATOM 776 N N . GLU A 1 96 ? 4.877 -11.554 -2.445 1.00 88.00 96 GLU A N 1
ATOM 777 C CA . GLU A 1 96 ? 6.017 -12.262 -1.834 1.00 88.00 96 GLU A CA 1
ATOM 778 C C . GLU A 1 96 ? 7.389 -11.697 -2.249 1.00 88.00 96 GLU A C 1
ATOM 780 O O . GLU A 1 96 ? 8.261 -11.510 -1.384 1.00 88.00 96 GLU A O 1
ATOM 785 N N . PRO A 1 97 ? 7.614 -11.337 -3.532 1.00 84.81 97 PRO A N 1
ATOM 786 C CA . PRO A 1 97 ? 8.861 -10.704 -3.941 1.00 84.81 97 PRO A CA 1
ATOM 787 C C . PRO A 1 97 ? 9.102 -9.376 -3.214 1.00 84.81 97 PRO A C 1
ATOM 789 O O . PRO A 1 97 ? 10.217 -9.129 -2.771 1.00 84.81 97 PRO A O 1
ATOM 792 N N . ALA A 1 98 ? 8.083 -8.538 -3.011 1.00 85.38 98 ALA A N 1
ATOM 793 C CA . ALA A 1 98 ? 8.246 -7.253 -2.327 1.00 85.38 98 ALA A CA 1
ATOM 794 C C . ALA A 1 98 ? 8.588 -7.421 -0.837 1.00 85.38 98 ALA A C 1
ATOM 796 O O . ALA A 1 98 ? 9.419 -6.697 -0.281 1.00 85.38 98 ALA A O 1
ATOM 797 N N . ARG A 1 99 ? 8.023 -8.438 -0.180 1.00 81.06 99 ARG A N 1
ATOM 798 C CA . ARG A 1 99 ? 8.335 -8.727 1.225 1.00 81.06 99 ARG A CA 1
ATOM 799 C C . ARG A 1 99 ? 9.766 -9.240 1.415 1.00 81.06 99 ARG A C 1
ATOM 801 O O . ARG A 1 99 ? 10.429 -8.895 2.395 1.00 81.06 99 ARG A O 1
ATOM 808 N N . SER A 1 100 ? 10.264 -10.046 0.484 1.00 79.81 100 SER A N 1
ATOM 809 C CA . SER A 1 100 ? 11.557 -10.730 0.621 1.00 79.81 100 SER A CA 1
ATOM 810 C C . SER A 1 100 ? 12.726 -10.010 -0.066 1.00 79.81 100 SER A C 1
ATOM 812 O O . SER A 1 100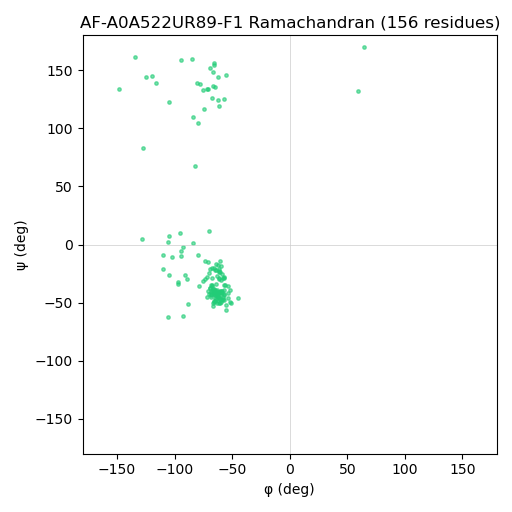 ? 13.852 -10.047 0.445 1.00 79.81 100 SER A O 1
ATOM 814 N N . ARG A 1 101 ? 12.479 -9.337 -1.197 1.00 81.31 101 ARG A N 1
ATOM 815 C CA . ARG A 1 101 ? 13.517 -8.762 -2.069 1.00 81.31 101 ARG A CA 1
ATOM 816 C C . ARG A 1 101 ? 13.768 -7.285 -1.829 1.00 81.31 101 ARG A C 1
ATOM 818 O O . ARG A 1 101 ? 14.927 -6.902 -1.916 1.00 81.31 101 ARG A O 1
ATOM 825 N N . THR A 1 102 ? 12.779 -6.468 -1.448 1.00 81.12 102 THR A N 1
ATOM 826 C CA . THR A 1 102 ? 13.009 -5.023 -1.210 1.00 81.12 102 THR A CA 1
ATOM 827 C C . THR A 1 102 ? 14.156 -4.801 -0.218 1.00 81.12 102 THR A C 1
ATOM 829 O O . THR A 1 102 ? 15.100 -4.068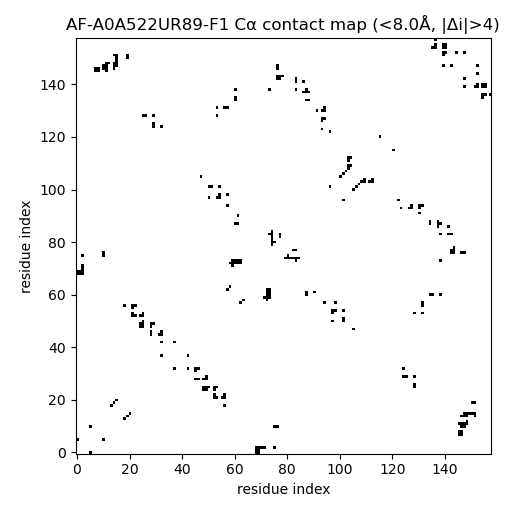 -0.494 1.00 81.12 102 THR A O 1
ATOM 832 N N . GLY A 1 103 ? 14.174 -5.542 0.894 1.00 77.00 103 GLY A N 1
ATOM 833 C CA . GLY A 1 103 ? 15.279 -5.466 1.852 1.00 77.00 103 GLY A CA 1
ATOM 834 C C . GLY A 1 103 ? 16.638 -5.877 1.264 1.00 77.00 103 GLY A C 1
ATOM 835 O O . GLY A 1 103 ? 17.641 -5.232 1.537 1.00 77.00 103 GLY A O 1
ATOM 836 N N . LYS A 1 104 ? 16.702 -6.932 0.443 1.00 77.25 104 LYS A N 1
ATOM 837 C CA . LYS A 1 104 ? 17.970 -7.527 -0.037 1.00 77.25 104 LYS A CA 1
ATOM 838 C C . LYS A 1 104 ? 18.515 -6.918 -1.332 1.00 77.25 104 LYS A C 1
ATOM 840 O O . LYS A 1 104 ? 19.726 -6.944 -1.564 1.00 77.25 104 LYS A O 1
ATOM 845 N N . GLU A 1 105 ? 17.636 -6.428 -2.195 1.00 76.75 105 GLU A N 1
ATOM 846 C CA . GLU A 1 105 ? 17.960 -5.921 -3.532 1.00 76.75 105 GLU A CA 1
ATOM 847 C C . GLU A 1 105 ? 17.926 -4.395 -3.600 1.00 76.75 105 GLU A C 1
ATOM 849 O O . GLU A 1 105 ? 18.667 -3.829 -4.399 1.00 76.75 105 GLU A O 1
ATOM 854 N N . VAL A 1 106 ? 17.146 -3.737 -2.737 1.00 80.12 106 VAL A N 1
ATOM 855 C CA . VAL A 1 106 ? 17.029 -2.273 -2.703 1.00 80.12 106 VAL A CA 1
ATOM 856 C C . VAL A 1 106 ? 17.773 -1.711 -1.495 1.00 80.12 106 VAL A C 1
ATOM 858 O O . VAL A 1 106 ? 18.775 -1.023 -1.663 1.00 80.12 106 VAL A O 1
ATOM 861 N N . ALA A 1 107 ? 17.364 -2.073 -0.277 1.00 78.50 107 ALA A N 1
ATOM 862 C CA . ALA A 1 107 ? 17.871 -1.423 0.935 1.00 78.50 107 ALA A CA 1
ATOM 863 C C . ALA A 1 107 ? 19.268 -1.898 1.381 1.00 78.50 107 ALA A C 1
ATOM 865 O O . ALA A 1 107 ? 20.052 -1.110 1.907 1.00 78.50 107 ALA A O 1
ATOM 866 N N . HIS A 1 108 ? 19.598 -3.181 1.203 1.00 81.38 108 HIS A N 1
ATOM 867 C CA . HIS A 1 108 ? 20.852 -3.766 1.689 1.00 81.38 108 HIS A CA 1
ATOM 868 C C . HIS A 1 108 ? 21.736 -4.243 0.541 1.00 81.38 108 HIS A C 1
ATOM 870 O O . HIS A 1 108 ? 21.261 -4.902 -0.383 1.00 81.38 108 HIS A O 1
ATOM 876 N N . LEU A 1 109 ? 23.047 -4.014 0.631 1.00 81.31 109 LEU A N 1
ATOM 877 C CA . LEU A 1 109 ? 24.014 -4.646 -0.263 1.00 81.31 109 LEU A CA 1
ATOM 878 C C . LEU A 1 109 ? 24.284 -6.079 0.220 1.00 81.31 109 LEU A C 1
ATOM 880 O O . LEU A 1 109 ? 24.954 -6.287 1.227 1.00 81.31 109 LEU A O 1
ATOM 884 N N . THR A 1 110 ? 23.720 -7.069 -0.473 1.00 81.94 110 THR A N 1
ATOM 885 C CA . THR A 1 110 ? 23.760 -8.479 -0.056 1.00 81.94 110 THR A CA 1
ATOM 886 C C . THR A 1 110 ? 24.459 -9.356 -1.092 1.00 81.94 110 THR A C 1
ATOM 888 O O . THR A 1 110 ? 24.303 -9.151 -2.296 1.00 81.94 110 THR A O 1
ATOM 891 N N . TYR A 1 111 ? 25.186 -10.382 -0.637 1.00 83.06 111 TYR A N 1
ATOM 892 C CA . TYR A 1 111 ? 25.797 -11.376 -1.533 1.00 83.06 111 TYR A CA 1
ATOM 893 C C . TYR A 1 111 ? 24.762 -12.215 -2.291 1.00 83.06 111 TYR A C 1
ATOM 895 O O . TYR A 1 111 ? 25.050 -12.679 -3.388 1.00 83.06 111 TYR A O 1
ATOM 903 N N . THR A 1 112 ? 23.527 -12.317 -1.782 1.00 77.81 112 THR A N 1
ATOM 904 C CA . THR A 1 112 ? 22.418 -13.012 -2.460 1.00 77.81 112 THR A CA 1
ATOM 905 C C . THR A 1 112 ? 22.060 -12.403 -3.819 1.00 77.81 112 THR A C 1
ATOM 907 O O . THR A 1 112 ? 21.368 -13.032 -4.609 1.00 77.81 112 THR A O 1
ATOM 910 N N . ARG A 1 113 ? 22.543 -11.189 -4.128 1.00 78.94 113 ARG A N 1
ATOM 911 C CA . ARG A 1 113 ? 22.399 -10.568 -5.455 1.00 78.94 113 ARG A CA 1
ATOM 912 C C . ARG A 1 113 ? 23.125 -11.344 -6.563 1.00 78.94 113 ARG A C 1
ATOM 914 O O . ARG A 1 113 ? 22.762 -11.185 -7.726 1.00 78.94 113 ARG A O 1
ATOM 921 N N . LEU A 1 114 ? 24.128 -12.158 -6.219 1.00 81.38 114 LEU A N 1
ATOM 922 C CA . LEU A 1 114 ? 24.858 -12.999 -7.176 1.00 81.38 114 LEU A CA 1
ATOM 923 C C . LEU A 1 114 ? 24.003 -14.159 -7.711 1.00 81.38 114 LEU A C 1
ATOM 925 O O . LEU A 1 114 ? 24.233 -14.607 -8.830 1.00 81.38 114 LEU A O 1
ATOM 929 N N . ASP A 1 115 ? 22.984 -14.583 -6.959 1.00 78.56 115 ASP A N 1
ATOM 930 C CA . ASP A 1 115 ? 22.159 -15.755 -7.278 1.00 78.56 115 ASP A CA 1
ATOM 931 C C . ASP A 1 115 ? 20.890 -15.406 -8.085 1.00 78.56 115 ASP A C 1
ATOM 933 O O . ASP A 1 115 ? 20.108 -16.286 -8.450 1.00 78.56 115 ASP A O 1
ATOM 937 N N . VAL A 1 116 ? 20.648 -14.119 -8.373 1.00 75.94 116 VAL A N 1
ATOM 938 C CA . VAL A 1 116 ? 19.412 -13.662 -9.031 1.00 75.94 116 VAL A CA 1
ATOM 939 C C . VAL A 1 116 ? 19.520 -13.804 -10.553 1.00 75.94 116 VAL A C 1
ATOM 941 O O . VAL A 1 116 ? 20.225 -13.039 -11.223 1.00 75.94 116 VAL A O 1
ATOM 944 N N . THR A 1 117 ? 18.766 -14.750 -11.118 1.00 74.06 117 THR A N 1
ATOM 945 C CA . THR A 1 117 ? 18.657 -14.947 -12.573 1.00 74.06 117 THR A CA 1
ATOM 946 C C . THR A 1 117 ? 17.978 -13.758 -13.260 1.00 74.06 117 THR A C 1
ATOM 948 O O . THR A 1 117 ? 17.211 -13.018 -12.646 1.00 74.06 117 THR A O 1
ATOM 951 N N . ALA A 1 118 ? 18.231 -13.561 -14.559 1.00 70.75 118 ALA A N 1
ATOM 952 C CA . ALA A 1 118 ? 17.624 -12.467 -15.326 1.00 70.75 118 ALA A CA 1
ATOM 953 C C . ALA A 1 118 ? 16.082 -12.492 -15.296 1.00 70.75 118 ALA A C 1
ATOM 955 O O . ALA A 1 118 ? 15.456 -11.436 -15.222 1.00 70.75 118 ALA A O 1
ATOM 956 N N . ASP A 1 119 ? 15.477 -13.682 -15.279 1.00 67.19 119 ASP A N 1
ATOM 957 C CA . ASP A 1 119 ? 14.027 -13.836 -15.154 1.00 67.19 119 ASP A CA 1
ATOM 958 C C . ASP A 1 119 ? 13.523 -13.490 -13.753 1.00 67.19 119 ASP A C 1
ATOM 960 O O . ASP A 1 119 ? 12.529 -12.776 -13.627 1.00 67.19 119 ASP A O 1
ATOM 964 N N . ALA A 1 120 ? 14.253 -13.885 -12.705 1.00 69.25 120 ALA A N 1
ATOM 965 C CA . ALA A 1 120 ? 13.919 -13.537 -11.326 1.00 69.25 120 ALA A CA 1
ATOM 966 C C . ALA A 1 120 ? 14.084 -12.036 -11.023 1.00 69.25 120 ALA A C 1
ATOM 968 O O . ALA A 1 120 ? 13.471 -11.536 -10.083 1.00 69.25 120 ALA A O 1
ATOM 969 N N . LYS A 1 121 ? 14.860 -11.286 -11.825 1.00 71.06 121 LYS A N 1
ATOM 970 C CA . LYS A 1 121 ? 15.023 -9.828 -11.661 1.00 71.06 121 LYS A CA 1
ATOM 971 C C . LYS A 1 121 ? 13.766 -9.034 -11.998 1.00 71.06 121 LYS A C 1
ATOM 973 O O . LYS A 1 121 ? 13.656 -7.890 -11.553 1.00 71.06 121 LYS A O 1
ATOM 978 N N . ARG A 1 122 ? 12.832 -9.589 -12.778 1.00 82.38 122 ARG A N 1
ATOM 979 C CA . ARG A 1 122 ? 11.627 -8.855 -13.178 1.00 82.38 122 ARG A CA 1
ATOM 980 C C . ARG A 1 122 ? 10.734 -8.583 -11.967 1.00 82.38 122 ARG A C 1
ATOM 982 O O . ARG A 1 122 ? 10.523 -9.438 -11.110 1.00 82.38 122 ARG A O 1
ATOM 989 N N . TRP A 1 123 ? 10.229 -7.357 -11.912 1.00 88.44 123 TRP A N 1
ATOM 990 C CA . TRP A 1 123 ? 9.218 -6.926 -10.959 1.00 88.44 123 TRP A CA 1
ATOM 991 C C . TRP A 1 123 ? 7.894 -6.813 -11.705 1.00 88.44 123 TRP A C 1
ATOM 993 O O . TRP A 1 123 ? 7.800 -6.097 -12.703 1.00 88.44 123 TRP A O 1
ATOM 1003 N N . HIS A 1 124 ? 6.882 -7.539 -11.242 1.00 92.00 124 HIS A N 1
ATOM 1004 C CA . HIS A 1 124 ? 5.545 -7.540 -11.831 1.00 92.00 124 HIS A CA 1
ATOM 1005 C C . HIS A 1 124 ? 4.744 -6.342 -11.308 1.00 92.00 124 HIS A C 1
ATOM 1007 O O . HIS A 1 124 ? 3.811 -6.502 -10.529 1.00 92.00 124 HIS A O 1
ATOM 1013 N N . ILE A 1 125 ? 5.165 -5.133 -11.696 1.00 94.56 125 ILE A N 1
ATOM 1014 C CA . ILE A 1 125 ? 4.699 -3.857 -11.124 1.00 94.56 125 ILE A CA 1
ATOM 1015 C C . ILE A 1 125 ? 3.171 -3.751 -11.099 1.00 94.56 125 ILE A C 1
ATOM 1017 O O . ILE A 1 125 ? 2.596 -3.474 -10.050 1.00 94.56 125 ILE A O 1
ATOM 1021 N N . VAL A 1 126 ? 2.518 -4.025 -12.232 1.00 93.38 126 VAL A N 1
ATOM 1022 C CA . VAL A 1 126 ? 1.055 -3.938 -12.361 1.00 93.38 126 VAL A CA 1
ATOM 1023 C C . VAL A 1 126 ? 0.357 -4.963 -11.466 1.00 93.38 126 VAL A C 1
ATOM 1025 O O . VAL A 1 126 ? -0.565 -4.605 -10.739 1.00 93.38 126 VAL A O 1
ATOM 1028 N N . ASP A 1 127 ? 0.818 -6.215 -11.460 1.00 94.56 127 ASP A N 1
ATOM 1029 C CA . ASP A 1 127 ? 0.215 -7.278 -10.647 1.00 94.56 127 ASP A CA 1
ATOM 1030 C C . ASP A 1 127 ? 0.356 -6.984 -9.148 1.00 94.56 127 ASP A C 1
ATOM 1032 O O . ASP A 1 127 ? -0.587 -7.174 -8.380 1.00 94.56 127 ASP A O 1
ATOM 1036 N N . MET A 1 128 ? 1.516 -6.465 -8.734 1.00 96.06 128 MET A N 1
ATOM 1037 C CA . MET A 1 128 ? 1.779 -6.064 -7.352 1.00 96.06 128 MET A CA 1
ATOM 1038 C C . MET A 1 128 ? 0.910 -4.877 -6.928 1.00 96.06 128 MET A C 1
ATOM 1040 O O . MET A 1 128 ? 0.271 -4.937 -5.878 1.00 96.06 128 MET A O 1
ATOM 1044 N N . ALA A 1 129 ? 0.849 -3.822 -7.746 1.00 96.12 129 ALA A N 1
ATOM 1045 C CA . ALA A 1 129 ? 0.019 -2.653 -7.466 1.00 96.12 129 ALA A CA 1
ATOM 1046 C C . ALA A 1 129 ? -1.464 -3.041 -7.374 1.00 96.12 129 ALA A C 1
ATOM 1048 O O . ALA A 1 129 ? -2.135 -2.677 -6.413 1.00 96.12 129 ALA A O 1
ATOM 1049 N N . ASN A 1 130 ? -1.963 -3.852 -8.311 1.00 95.62 130 ASN A N 1
ATOM 1050 C CA . ASN A 1 130 ? -3.349 -4.319 -8.305 1.00 95.62 130 ASN A CA 1
ATOM 1051 C C . ASN A 1 130 ? -3.667 -5.187 -7.082 1.00 95.62 130 ASN A C 1
ATOM 1053 O O . ASN A 1 130 ? -4.706 -4.991 -6.449 1.00 95.62 130 ASN A O 1
ATOM 1057 N N . ALA A 1 131 ? -2.782 -6.124 -6.725 1.00 96.62 131 ALA A N 1
ATOM 1058 C CA . ALA A 1 131 ? -2.977 -6.989 -5.563 1.00 96.62 131 ALA A CA 1
ATOM 1059 C C . ALA A 1 131 ? -3.039 -6.187 -4.254 1.00 96.62 131 ALA A C 1
ATOM 1061 O O . ALA A 1 131 ? -3.903 -6.446 -3.413 1.00 96.62 131 ALA A O 1
ATOM 1062 N N . LEU A 1 132 ? -2.161 -5.193 -4.090 1.00 96.62 132 LEU A N 1
ATOM 1063 C CA . LEU A 1 132 ? -2.173 -4.334 -2.909 1.00 96.62 132 LEU A CA 1
ATOM 1064 C C . LEU A 1 132 ? -3.391 -3.398 -2.891 1.00 96.62 132 LEU A C 1
ATOM 1066 O O . LEU A 1 132 ? -4.042 -3.276 -1.854 1.00 96.62 132 LEU A O 1
ATOM 1070 N N . THR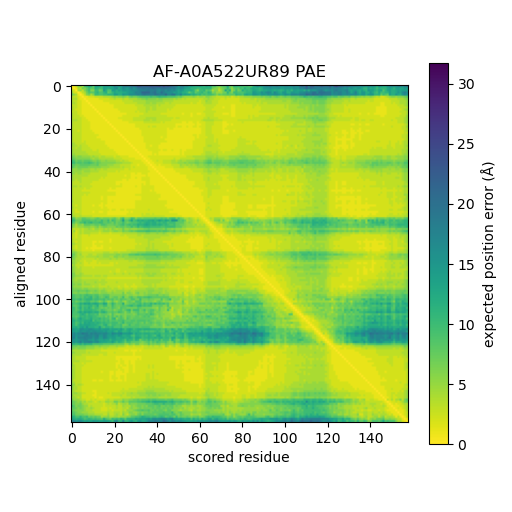 A 1 133 ? -3.752 -2.794 -4.027 1.00 96.31 133 THR A N 1
ATOM 1071 C CA . THR A 1 133 ? -4.955 -1.955 -4.142 1.00 96.31 133 THR A CA 1
ATOM 1072 C C . THR A 1 133 ? -6.216 -2.740 -3.791 1.00 96.31 133 THR A C 1
ATOM 1074 O O . THR A 1 133 ? -7.054 -2.240 -3.046 1.00 96.31 133 THR A O 1
ATOM 1077 N N . ALA A 1 134 ? -6.341 -3.992 -4.240 1.00 96.25 134 ALA A N 1
ATOM 1078 C CA . ALA A 1 134 ? -7.471 -4.843 -3.869 1.00 96.25 134 ALA A CA 1
ATOM 1079 C C . ALA A 1 134 ? -7.564 -5.052 -2.345 1.00 96.25 134 ALA A C 1
ATOM 1081 O O . ALA A 1 134 ? -8.655 -4.977 -1.778 1.00 96.25 134 ALA A O 1
ATOM 1082 N N . ALA A 1 135 ? -6.431 -5.249 -1.663 1.00 97.12 135 ALA A N 1
ATOM 1083 C CA . ALA A 1 135 ? -6.402 -5.358 -0.205 1.00 97.12 135 ALA A CA 1
ATOM 1084 C C . ALA A 1 135 ? -6.759 -4.031 0.492 1.00 97.12 135 ALA A C 1
ATOM 1086 O O . ALA A 1 135 ? -7.531 -4.037 1.452 1.00 97.12 135 ALA A O 1
ATOM 1087 N N . LEU A 1 136 ? -6.280 -2.892 -0.024 1.00 96.56 136 LEU A N 1
ATOM 1088 C CA . LEU A 1 136 ? -6.642 -1.557 0.470 1.00 96.56 136 LEU A CA 1
ATOM 1089 C C . LEU A 1 136 ? -8.130 -1.241 0.281 1.00 96.56 136 LEU A C 1
ATOM 1091 O O . LEU A 1 136 ? -8.731 -0.599 1.138 1.00 96.56 136 LEU A O 1
ATOM 1095 N N . VAL A 1 137 ? -8.754 -1.723 -0.796 1.00 96.56 137 VAL A N 1
ATOM 1096 C CA . VAL A 1 137 ? -10.206 -1.609 -1.002 1.00 96.56 137 VAL A CA 1
ATOM 1097 C C . VAL A 1 137 ? -10.971 -2.410 0.054 1.00 96.56 137 VAL A C 1
ATOM 1099 O O . VAL A 1 137 ? -11.946 -1.902 0.609 1.00 96.56 137 VAL A O 1
ATOM 1102 N N . VAL A 1 138 ? -10.536 -3.637 0.370 1.00 97.06 138 VAL A N 1
ATOM 1103 C CA . VAL A 1 138 ? -11.137 -4.440 1.455 1.00 97.06 138 VAL A CA 1
ATOM 1104 C C . VAL A 1 138 ? -10.983 -3.730 2.799 1.00 97.06 138 VAL A C 1
ATOM 1106 O O . VAL A 1 138 ? -11.963 -3.601 3.533 1.00 97.06 138 VAL A O 1
ATOM 1109 N N . PHE A 1 1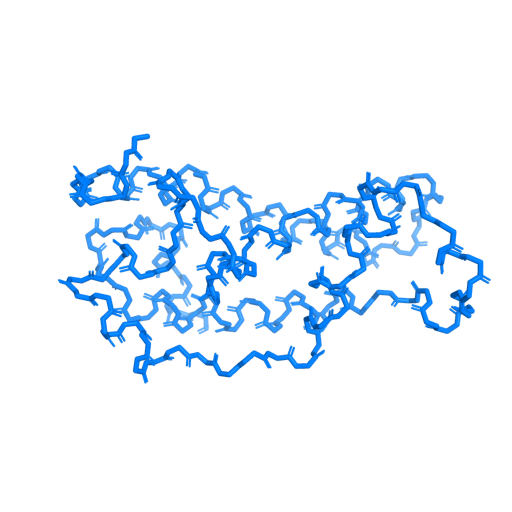39 ? -9.790 -3.215 3.092 1.00 97.25 139 PHE A N 1
ATOM 1110 C CA . PHE A 1 139 ? -9.527 -2.399 4.274 1.00 97.25 139 PHE A CA 1
ATOM 1111 C C . PHE A 1 139 ? -10.472 -1.194 4.351 1.00 97.25 139 PHE A C 1
ATOM 1113 O O . PHE A 1 139 ? -11.245 -1.079 5.301 1.00 97.25 139 PHE A O 1
ATOM 1120 N N . ALA A 1 140 ? -10.498 -0.351 3.316 1.00 96.25 140 ALA A N 1
ATOM 1121 C CA . ALA A 1 140 ? -11.311 0.856 3.293 1.00 96.25 140 ALA A CA 1
ATOM 1122 C C . ALA A 1 140 ? -12.803 0.542 3.447 1.00 96.25 140 ALA A C 1
ATOM 1124 O O . ALA A 1 140 ? -13.493 1.249 4.172 1.00 96.25 140 ALA A O 1
ATOM 1125 N N . LYS A 1 141 ? -13.319 -0.523 2.813 1.00 95.94 141 LYS A N 1
ATOM 1126 C CA . LYS A 1 141 ? -14.736 -0.927 2.910 1.00 95.94 141 LYS A CA 1
ATOM 1127 C C . LYS A 1 141 ? -15.169 -1.294 4.332 1.00 95.94 141 LYS A C 1
ATOM 1129 O O . LYS A 1 141 ? -16.340 -1.086 4.645 1.00 95.94 141 LYS A O 1
ATOM 1134 N N . ASN A 1 142 ? -14.259 -1.788 5.171 1.00 95.81 142 ASN A N 1
ATOM 1135 C CA . ASN A 1 142 ? -14.591 -2.318 6.497 1.00 95.81 142 ASN A CA 1
ATOM 1136 C C . ASN A 1 142 ? -14.093 -1.456 7.669 1.00 95.81 142 ASN A C 1
ATOM 1138 O O . ASN A 1 142 ? -14.629 -1.592 8.766 1.00 95.81 142 ASN A O 1
ATOM 1142 N N . ALA A 1 143 ? -13.098 -0.595 7.452 1.00 95.81 143 ALA A N 1
ATOM 1143 C CA . ALA A 1 143 ? -12.577 0.308 8.473 1.00 95.81 143 ALA A CA 1
ATOM 1144 C C . ALA A 1 143 ? -13.614 1.360 8.904 1.00 95.81 143 ALA A C 1
ATOM 1146 O O . ALA A 1 143 ? -14.521 1.733 8.141 1.00 95.81 143 ALA A O 1
ATOM 1147 N N . ASP A 1 144 ? -13.451 1.863 10.128 1.00 94.88 144 ASP A N 1
ATOM 1148 C CA . ASP A 1 144 ? -14.358 2.844 10.708 1.00 94.88 144 ASP A CA 1
ATOM 1149 C C . ASP A 1 144 ? -14.338 4.135 9.872 1.00 94.88 144 ASP A C 1
ATOM 1151 O O . ASP A 1 144 ? -13.276 4.731 9.664 1.00 94.88 144 ASP A O 1
ATOM 1155 N N . PRO A 1 145 ? -15.498 4.614 9.375 1.00 92.56 145 PRO A N 1
ATOM 1156 C CA . PRO A 1 145 ? -15.542 5.781 8.495 1.00 92.56 145 PRO A CA 1
ATOM 1157 C C . PRO A 1 145 ? -14.936 7.049 9.105 1.00 92.56 145 PRO A C 1
ATOM 1159 O O . PRO A 1 145 ? -14.416 7.879 8.367 1.00 92.56 145 PRO A O 1
ATOM 1162 N N . ALA A 1 146 ? -14.978 7.180 10.434 1.00 93.38 146 ALA A N 1
ATOM 1163 C CA . ALA A 1 146 ? -14.385 8.298 11.161 1.00 93.38 146 ALA A CA 1
ATOM 1164 C C . ALA A 1 146 ? -12.847 8.337 11.070 1.00 93.38 146 ALA A C 1
ATOM 1166 O O . ALA A 1 146 ? -12.271 9.4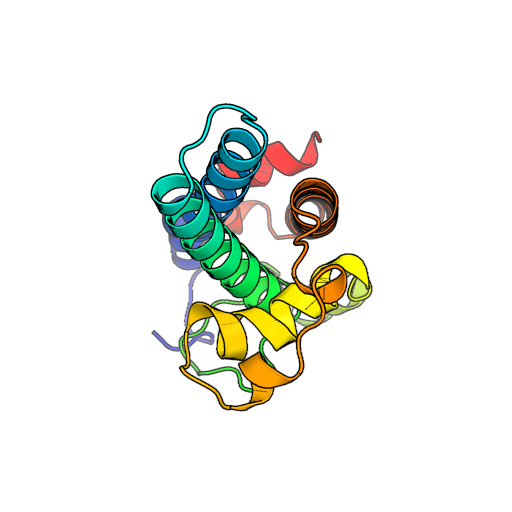03 11.258 1.00 93.38 146 ALA A O 1
ATOM 1167 N N . CYS A 1 147 ? -12.196 7.217 10.735 1.00 93.62 147 CYS A N 1
ATOM 1168 C CA . CYS A 1 147 ? -10.740 7.058 10.745 1.00 93.62 147 CYS A CA 1
ATOM 1169 C C . CYS A 1 147 ? -10.081 7.125 9.353 1.00 93.62 147 CYS A C 1
ATOM 1171 O O . CYS A 1 147 ? -8.861 7.154 9.274 1.00 93.62 147 CYS A O 1
ATOM 1173 N N . LEU A 1 148 ? -10.837 7.103 8.245 1.00 88.50 148 LEU A N 1
ATOM 1174 C CA . LEU A 1 148 ? -10.270 6.888 6.897 1.00 88.50 148 LEU A CA 1
ATOM 1175 C C . LEU A 1 148 ? -9.865 8.162 6.140 1.00 88.50 148 LEU A C 1
ATOM 1177 O O . LEU A 1 148 ? -9.018 8.089 5.252 1.00 88.50 148 LEU A O 1
ATOM 1181 N N . GLY A 1 149 ? -10.485 9.304 6.435 1.00 84.94 149 GLY A N 1
ATOM 1182 C CA . GLY A 1 149 ? -10.376 10.492 5.581 1.00 84.94 149 GLY A CA 1
ATOM 1183 C C . GLY A 1 149 ? -10.986 10.297 4.182 1.00 84.94 149 GLY A C 1
ATOM 1184 O O . GLY A 1 149 ? -11.349 9.189 3.773 1.00 84.94 149 GLY A O 1
ATOM 1185 N N . ASP A 1 150 ? -11.116 11.382 3.417 1.00 87.50 150 ASP A N 1
ATOM 1186 C CA . ASP A 1 150 ? -11.881 11.374 2.158 1.00 87.50 150 ASP A CA 1
ATOM 1187 C C . ASP A 1 150 ? -11.230 10.538 1.042 1.00 87.50 150 ASP A C 1
ATOM 1189 O O . ASP A 1 150 ? -11.914 9.791 0.333 1.00 87.50 150 ASP A O 1
ATOM 1193 N N . ALA A 1 151 ? -9.905 10.638 0.884 1.00 83.94 151 ALA A N 1
ATOM 1194 C CA . ALA A 1 151 ? -9.177 9.997 -0.214 1.00 83.94 151 ALA A CA 1
ATOM 1195 C C . ALA A 1 151 ? -9.258 8.463 -0.147 1.00 83.94 151 ALA A C 1
ATOM 1197 O O . ALA A 1 151 ? -9.584 7.806 -1.137 1.00 83.94 151 ALA A O 1
ATOM 1198 N N . LEU A 1 152 ? -9.035 7.886 1.036 1.00 85.69 152 LEU A N 1
ATOM 1199 C CA . LEU A 1 152 ? -9.134 6.441 1.233 1.00 85.69 152 LEU A CA 1
ATOM 1200 C C . LEU A 1 152 ? -10.594 5.981 1.286 1.00 85.69 152 LEU A C 1
ATOM 1202 O O . LEU A 1 152 ? -10.908 4.893 0.803 1.00 85.69 152 LEU A O 1
ATOM 1206 N N . ALA A 1 153 ? -11.521 6.811 1.779 1.00 85.62 153 ALA A N 1
ATOM 1207 C CA . ALA A 1 153 ? -12.949 6.503 1.705 1.00 85.62 153 ALA A CA 1
ATOM 1208 C C . ALA A 1 153 ? -13.448 6.376 0.254 1.00 85.62 153 ALA A C 1
ATOM 1210 O O . ALA A 1 153 ? -14.359 5.584 -0.011 1.00 85.62 153 ALA A O 1
ATOM 1211 N N . ALA A 1 154 ? -12.845 7.091 -0.701 1.00 88.00 154 ALA A N 1
ATOM 1212 C CA . ALA A 1 154 ? -13.185 6.968 -2.117 1.00 88.00 154 ALA A CA 1
ATOM 1213 C C . ALA A 1 154 ? -12.887 5.567 -2.689 1.00 88.00 154 ALA A C 1
ATOM 1215 O O . ALA A 1 154 ? -13.611 5.120 -3.582 1.00 88.00 154 ALA A O 1
ATOM 1216 N N . LEU A 1 155 ? -11.922 4.827 -2.122 1.00 85.81 155 LEU A N 1
ATOM 1217 C CA . LEU A 1 155 ? -11.609 3.445 -2.523 1.00 85.81 155 LEU A CA 1
ATOM 1218 C C . LEU A 1 155 ? -12.782 2.482 -2.318 1.00 85.81 155 LEU A C 1
ATOM 1220 O O . LEU A 1 155 ? -12.862 1.456 -2.986 1.00 85.81 155 LEU A O 1
ATOM 1224 N N . LYS A 1 156 ? -13.749 2.823 -1.456 1.00 81.00 156 LYS A N 1
ATOM 1225 C CA . LYS A 1 156 ? -14.979 2.033 -1.278 1.00 81.00 156 LYS A CA 1
ATOM 1226 C C . LYS A 1 156 ? -15.782 1.879 -2.572 1.00 81.00 156 LYS A C 1
ATOM 1228 O O . LYS A 1 156 ? -16.558 0.933 -2.686 1.00 81.00 156 LYS A O 1
ATOM 1233 N N . LYS A 1 157 ? -15.630 2.821 -3.506 1.00 73.88 157 LYS A N 1
ATOM 1234 C CA . LYS A 1 157 ? -16.381 2.891 -4.767 1.00 73.88 157 LYS A CA 1
ATOM 1235 C C . LYS A 1 157 ? -15.651 2.231 -5.943 1.00 73.88 157 LYS A C 1
ATOM 1237 O O . LYS A 1 157 ? -16.232 2.176 -7.024 1.00 73.88 157 LYS A O 1
ATOM 1242 N N . ALA A 1 158 ? -14.412 1.784 -5.732 1.00 61.78 158 ALA A N 1
ATOM 1243 C CA . ALA A 1 158 ? -13.612 1.049 -6.704 1.00 61.78 158 ALA A CA 1
ATOM 1244 C C . ALA A 1 158 ? -13.912 -0.461 -6.681 1.00 61.78 158 ALA A C 1
ATOM 1246 O O . ALA A 1 158 ? -14.376 -0.998 -5.632 1.00 61.78 158 ALA A O 1
#

pLDDT: mean 90.08, std 8.24, range [60.88, 98.06]

Secondary structure (DSSP, 8-state):
--GGG--HHHHHHHIIIIIHHHHHHHHHHHHHHT-TT--HHHHHHHHHHHHHHHHHHHHHHHT-TT--TT---GGGGSSSHHHHHHHPPPPPGGGHHHHHHIIIIIIS--GGGGG--TTTT---HHHHHHHHHHHHHHHHHHS-HHHHHHHHHHGGG-

=== Feature glossary ===
The record interleaves many kinds of information about one protein. Here is each kind framed as the question it answers.

Q: What are the backbone torsion angles?
A: φ (phi) and ψ (psi) are the two rotatable backbone dihedrals per residue: φ is the C(i-1)–N–Cα–C torsion, ψ is the N–Cα–C–N(i+1) torsion, both in degrees on (−180°, 180°]. α-helical residues cluster near (−60°, −45°); β-strand residues near (−120°, +130°). A Ramachandran plot is simply a scatter of (φ, ψ) for every residue.

Q: What is the amino-acid chain?
A: This is the polypeptide sequence — one letter per residue, N-terminus first. Length ranges from a few dozen residues for small domains to over a thousand for large multi-domain proteins.

Q: How mobile is each atom in the crystal?
A: For experimental (PDB) structures, the B-factor (temperature factor) quantifies the positional spread of each atom in the crystal — a combination of thermal vibration and static disorder — in units of Å². High B-factors mark flexible loops or poorly resolved regions; low B-factors mark the rigid, well-ordered core.

Q: Are the domains correctly placed relative to each other?
A: Predicted Aligned Error (PAE) is an AlphaFold confidence matrix: entry (i, j) is the expected error in the position of residue j, in ångströms, when the prediction is superimposed on the true structure at residue i. Low PAE within a block of residues means that block is internally rigid and well-predicted; high PAE between two blocks means their relative placement is uncertain even if each block individually is confident.

Q: How confident is the AlphaFold model at each residue?
A: pLDDT is the predicted lDDT-Cα score: AlphaFold's confidence that the local environment of each residue (all inter-atomic distances within 15 Å) is correctly placed. It is a per-residue number between 0 and 100, with higher meaning more reliable.

Q: What family and function is it annotated with?
A: Functional annotations link the protein to curated databases. InterPro entries identify conserved domains and fa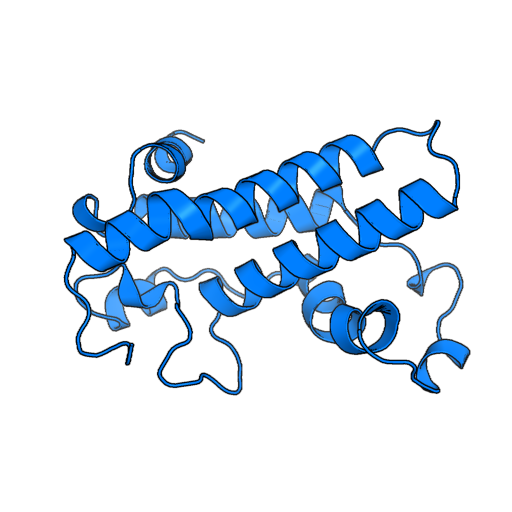milies by matching the sequence against member-database signatures (Pfam, PROSITE, CDD, …). Gene Ontology (GO) terms describe molecular function, biological process, and cellular component in a controlled vocabulary. CATH places the structure in a hierarchical fold classification (Class/Architecture/Topology/Homologous-superfamily). The organism is the source species.

Q: How big and how compact is the whole molecule?
A: Three whole-structure scalars: the radius of gyration (RMS distance of Cα from centroid, in Å), the count of Cα–Cα contacts (pairs closer than 8 Å and separated by more than four residues in sequence — i.e. tertiary, not local, contacts), and the bounding-box dimensions. Together they distinguish compact globular folds from extended fibres or disordered chains.

Q: What known structures does this most resemble?
A: The Foldseek neighbor list gives the closest experimentally determined structures in the PDB, ranked by structural alignment. TM-score near 1 means near-identical fold; near 0.3 means only rough topology match. This is how one finds what a novel AlphaFold prediction most resembles in the solved-structure universe.

Q: Which residues are buried vs exposed?
A: SASA measures how much of the protein is reachable by solvent. It is computed by rolling a water-sized probe over the atomic surface and summing the exposed area (Å²). Per-residue SASA distinguishes core (buried, low SASA) from surface (exposed, high SASA) residues; total SASA is a whole-molecule size measure.

Q: Which residues are in helices, strands, or loops?
A: Eight-state secondary structure (DSSP): H is the canonical α-helix, G the tighter 3₁₀-helix, I the wider π-helix; E/B are β-structure, T and S are turns and bends, and '-' is everything else. DSSP derives these from the pattern of main-chain N–H···O=C hydrogen bonds, not from the sequence.

Q: Where is each backbone atom in 3D?
A: Structure coordinates are given as an mmCIF _atom_site loop: one row per atom with element, residue name, chain id, sequence number, and x/y/z position in Å. Only the four main-chain atoms per residue are included here; side chains are omitted to keep the record compact.

Q: What if only a Cα trace is available?
A: Three-state secondary structure (P-SEA) collapses the eight DSSP classes into helix (a), strand (b), and coil (c). P-SEA assigns these from Cα geometry alone — distances and angles — without requiring backbone oxygens, so it works on any Cα trace.

Q: What do the rendered images show?
A: The six renders are orthographic views along the three Cartesian axes in both directions. Representation (cartoon, sticks, or surface) and color scheme (sequence-rainbow or by-chain) vary across proteins so the training set covers all the common visualization conventions.

Q: What does the local fold look like, residue by residue?
A: Foldseek's 3Di representation compresses backbone geometry into a per-residue letter drawn from a learned twenty-state alphabet. It captures the tertiary interaction pattern around each residue — which residues are packed against it in space, regardless of where they are in sequence.

Q: What do the diagnostic plots show?
A: The contact map is a binary N×N matrix image: pixel (i, j) is dark where Cα_i and Cα_j are within 8 Å 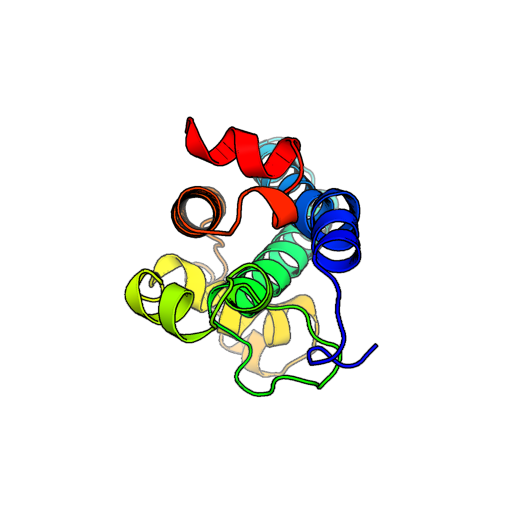and |i−j|>4. Because the |i−j|>4 filter removes local helical contacts, off-diagonal stripes parallel to the main diagonal indicate parallel β-sheets; stripes perpendicular to it indicate antiparallel β-sheets. The Ramachandran plot scatters every residue's (φ, ψ) pair against the sterically allowed regions. The PAE heatmap renders the predicted-aligned-error matrix.